Protein AF-A0A084GKS3-F1 (afdb_monomer)

Solvent-accessible surface area (backbone atoms only — not comparable to full-atom values): 4985 Å² total; per-residue (Å²): 133,84,79,81,82,83,82,81,88,74,92,62,86,67,80,60,41,78,46,80,52,68,50,68,70,58,44,52,57,50,39,57,52,45,65,76,72,48,90,39,55,32,32,39,36,25,62,52,73,88,55,62,62,66,62,49,38,73,66,63,33,76,41,71,44,77,43,90,64,92,76,61,69,84,72,78,114

Organism: Metabacillus indicus (NCBI:txid246786)

pLDDT: mean 87.25, std 12.46, range [40.38, 97.38]

Secondary structure (DSSP, 8-state):
-----------S----EEEE---HHHHHHHHHHHHHH--SPEEEEES-TTS-HHHHHHHT-SEEEE---S--GGGG-

Nearest PDB structures (foldseek):
  3ggp-assembly2_D  TM=6.820E-01  e=7.257E-01  Aquifex aeolicus
  6ulu-assembly1_A  TM=5.660E-01  e=3.943E-01  Salmonella enterica subsp. enterica serovar Typhimurium
  6p7d-assembly1_B  TM=5.379E-01  e=4.833E-01  Salmonella enterica subsp. enterica serovar Typhimurium
  3eq2-assembly1_A  TM=6.288E-01  e=3.012E+00  Pseudomonas aeruginosa
  7kmf-assembly1_F  TM=5.188E-01  e=1.752E+00  Homo sapiens

Structure (mmCIF, N/CA/C/O backbone):
data_AF-A0A084GKS3-F1
#
_entry.id   AF-A0A084GKS3-F1
#
loop_
_atom_site.group_PDB
_atom_site.id
_atom_site.type_symbol
_atom_site.label_atom_id
_atom_site.label_alt_id
_atom_site.label_comp_id
_atom_site.label_asym_id
_atom_site.label_entity_id
_atom_site.label_seq_id
_atom_site.pdbx_PDB_ins_code
_atom_site.Cartn_x
_atom_site.Cartn_y
_atom_site.Cartn_z
_atom_site.occupancy
_atom_site.B_iso_or_equiv
_atom_site.auth_seq_id
_atom_site.auth_comp_id
_atom_site.auth_asym_id
_atom_site.auth_atom_id
_atom_site.pdbx_PDB_model_num
ATOM 1 N N . MET A 1 1 ? 11.176 22.819 14.486 1.00 40.38 1 MET A N 1
ATOM 2 C CA . MET A 1 1 ? 9.823 23.336 14.188 1.00 40.38 1 MET A CA 1
ATOM 3 C C . MET A 1 1 ? 8.861 22.161 14.295 1.00 40.38 1 MET A C 1
ATOM 5 O O . MET A 1 1 ? 9.029 21.207 13.548 1.00 40.38 1 MET A O 1
ATOM 9 N N . LYS A 1 2 ? 7.964 22.138 15.288 1.00 45.91 2 LYS A N 1
ATOM 10 C CA . LYS A 1 2 ? 7.003 21.035 15.458 1.00 45.91 2 LYS A CA 1
ATOM 11 C C . LYS A 1 2 ? 5.884 21.227 14.430 1.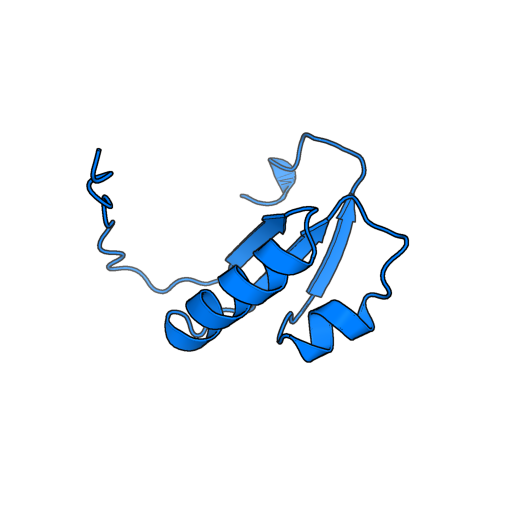00 45.91 2 LYS A C 1
ATOM 13 O O . LYS A 1 2 ? 5.173 22.222 14.506 1.00 45.91 2 LYS A O 1
ATOM 18 N N . GLN A 1 3 ? 5.765 20.329 13.452 1.00 54.12 3 GLN A N 1
ATOM 19 C CA . GLN A 1 3 ? 4.590 20.299 12.581 1.00 54.12 3 GLN A CA 1
ATOM 20 C C . GLN A 1 3 ? 3.381 19.925 13.444 1.00 54.12 3 GLN A C 1
ATOM 22 O O . GLN A 1 3 ? 3.387 18.886 14.105 1.00 54.12 3 GLN A O 1
ATOM 27 N N . HIS A 1 4 ? 2.371 20.791 13.481 1.00 51.53 4 HIS A N 1
ATOM 28 C CA . HIS A 1 4 ? 1.082 20.454 14.070 1.00 51.53 4 HIS A CA 1
ATOM 29 C C . HIS A 1 4 ? 0.421 19.406 13.173 1.00 51.53 4 HIS A C 1
ATOM 31 O O . HIS A 1 4 ? 0.041 19.709 12.045 1.00 51.53 4 HIS A O 1
ATOM 37 N N . ALA A 1 5 ? 0.318 18.170 13.660 1.00 62.81 5 ALA A N 1
ATOM 38 C CA . ALA A 1 5 ? -0.463 17.143 12.988 1.00 62.81 5 ALA A CA 1
ATOM 39 C C . ALA A 1 5 ? -1.936 17.583 12.977 1.00 62.81 5 ALA A C 1
ATOM 41 O O . ALA A 1 5 ? -2.540 17.760 14.035 1.00 62.81 5 ALA A O 1
ATOM 42 N N . GLN A 1 6 ? -2.492 17.811 11.787 1.00 71.31 6 GLN A N 1
ATOM 43 C CA . GLN A 1 6 ? -3.930 17.985 11.603 1.00 71.31 6 GLN A CA 1
ATOM 44 C C . GLN A 1 6 ? -4.575 16.603 11.513 1.00 71.31 6 GLN A C 1
ATOM 46 O O . GLN A 1 6 ? -4.146 15.766 10.720 1.00 71.31 6 GLN A O 1
ATOM 51 N N . TYR A 1 7 ? -5.602 16.373 12.327 1.00 66.19 7 TYR A N 1
ATOM 52 C CA . TYR A 1 7 ? -6.377 15.137 12.325 1.00 66.19 7 TYR A CA 1
ATOM 53 C C . TYR A 1 7 ? -7.772 15.418 11.773 1.00 66.19 7 TYR A C 1
ATOM 55 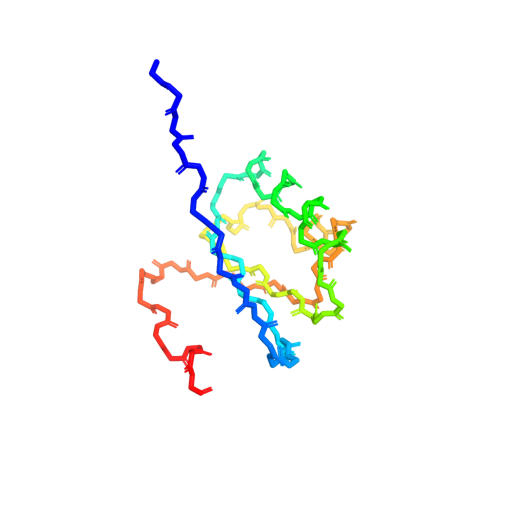O O . TYR A 1 7 ? -8.402 16.407 12.146 1.00 66.19 7 TYR A O 1
ATOM 63 N N . LEU A 1 8 ? -8.253 14.535 10.902 1.00 71.56 8 LEU A N 1
ATOM 64 C CA . LEU A 1 8 ? -9.640 14.520 10.449 1.00 71.56 8 LEU A CA 1
ATOM 65 C C . LEU A 1 8 ? -10.380 13.448 11.244 1.00 71.56 8 LEU A C 1
ATOM 67 O O . LEU A 1 8 ? -9.967 12.289 11.255 1.00 71.56 8 LEU A O 1
ATOM 71 N N . ILE A 1 9 ? -11.466 13.833 11.912 1.00 75.50 9 ILE A N 1
ATOM 72 C CA . ILE A 1 9 ? -12.379 12.863 12.514 1.00 75.50 9 ILE A CA 1
ATOM 73 C C . ILE A 1 9 ? -13.249 12.317 11.386 1.00 75.50 9 ILE A C 1
ATOM 75 O O . ILE A 1 9 ? -14.027 13.052 10.780 1.00 75.50 9 ILE A O 1
ATOM 79 N N . ILE A 1 10 ? -13.089 11.032 11.092 1.00 76.38 10 ILE A N 1
ATOM 80 C CA . ILE A 1 10 ? -13.897 10.331 10.099 1.00 76.38 10 ILE A CA 1
ATOM 81 C C . ILE A 1 10 ? -15.067 9.688 10.850 1.00 76.38 10 ILE A C 1
ATOM 83 O O . ILE A 1 10 ? -14.876 8.722 11.583 1.00 76.38 10 ILE A O 1
ATOM 87 N N . ASN A 1 11 ? -16.270 10.245 10.689 1.00 78.69 11 ASN A N 1
ATOM 88 C CA . ASN A 1 11 ? -17.498 9.723 11.312 1.00 78.69 11 ASN A CA 1
ATOM 89 C C . ASN A 1 11 ? -18.161 8.602 10.495 1.00 78.69 11 ASN A C 1
ATOM 91 O O . ASN A 1 11 ? -19.134 7.999 10.943 1.00 78.69 11 ASN A O 1
ATOM 95 N N . GLU A 1 12 ? -17.643 8.326 9.300 1.00 84.19 12 GLU A N 1
ATOM 96 C CA . GLU A 1 12 ? -18.151 7.305 8.390 1.00 84.19 12 GLU A CA 1
ATOM 97 C C . GLU A 1 12 ? -17.226 6.081 8.361 1.00 84.19 12 GLU A C 1
ATOM 99 O O . GLU A 1 12 ? -16.007 6.205 8.518 1.00 84.19 12 GLU A O 1
ATOM 104 N N . PRO A 1 13 ? -17.770 4.872 8.157 1.00 85.06 13 PRO A N 1
ATOM 105 C CA . PRO A 1 13 ? -16.943 3.685 8.029 1.00 85.06 13 PRO A CA 1
ATOM 106 C C . PRO A 1 13 ? -16.048 3.787 6.789 1.00 85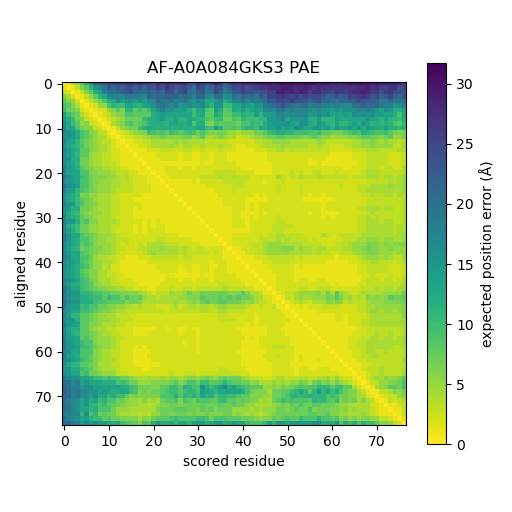.06 13 PRO A C 1
ATOM 108 O O . PRO A 1 13 ? -16.516 3.963 5.666 1.00 85.06 13 PRO A O 1
ATOM 111 N N . ILE A 1 14 ? -14.742 3.614 6.987 1.00 89.69 14 ILE A N 1
ATOM 112 C CA . ILE A 1 14 ? -13.782 3.518 5.885 1.00 89.69 14 ILE A CA 1
ATOM 113 C C . ILE A 1 14 ? -13.988 2.164 5.200 1.00 89.69 14 ILE A C 1
ATOM 115 O O . ILE A 1 14 ? -13.812 1.117 5.821 1.00 89.69 14 ILE A O 1
ATOM 119 N N . SER A 1 15 ? -14.346 2.178 3.917 1.00 91.38 15 SER A N 1
ATOM 120 C CA . SER A 1 15 ? -14.603 0.960 3.136 1.00 91.38 15 SER A CA 1
ATOM 121 C C . SER A 1 15 ? -13.336 0.342 2.536 1.00 91.38 15 SER A C 1
ATOM 123 O O . SER A 1 15 ? -13.287 -0.865 2.311 1.00 91.38 15 SER A O 1
ATOM 125 N N . ARG A 1 16 ? -12.303 1.153 2.279 1.00 92.88 16 ARG A N 1
ATOM 126 C CA . ARG A 1 16 ? -11.014 0.747 1.694 1.00 92.88 16 ARG A CA 1
ATOM 127 C C . ARG A 1 16 ? -9.946 1.809 1.929 1.00 92.88 16 ARG A C 1
ATOM 129 O O . ARG A 1 16 ? -10.258 2.993 2.009 1.00 92.88 16 ARG A O 1
ATOM 136 N N . VAL A 1 17 ? -8.683 1.392 1.959 1.00 94.69 17 VAL A N 1
ATOM 137 C CA . VAL A 1 17 ? -7.519 2.286 1.995 1.00 94.69 17 VAL A CA 1
ATOM 138 C C . VAL A 1 17 ? -6.656 2.062 0.762 1.00 94.69 17 VAL A C 1
ATOM 140 O O . VAL A 1 17 ? -6.339 0.927 0.413 1.00 94.69 17 VAL A 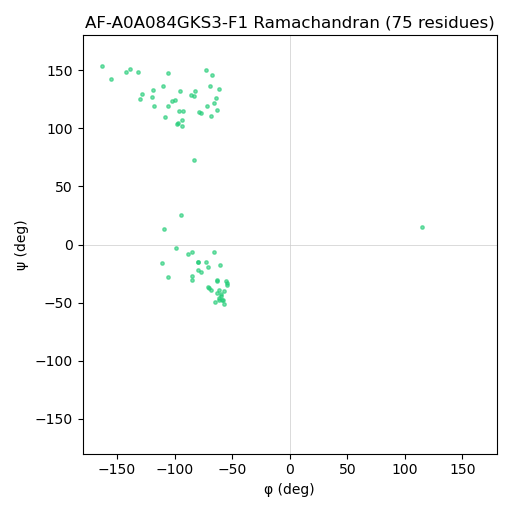O 1
ATOM 143 N N . LEU A 1 18 ? -6.258 3.156 0.117 1.00 95.06 18 LEU A N 1
ATOM 144 C CA . LEU A 1 18 ? -5.286 3.159 -0.971 1.00 95.06 18 LEU A CA 1
ATOM 145 C C . LEU A 1 18 ? -3.986 3.778 -0.462 1.00 95.06 18 LEU A C 1
ATOM 147 O O . LEU A 1 18 ? -3.935 4.978 -0.203 1.00 95.06 18 LEU A O 1
ATOM 151 N N . LEU A 1 19 ? -2.947 2.962 -0.307 1.00 95.19 19 LEU A N 1
ATOM 152 C CA . LEU A 1 19 ? -1.629 3.415 0.119 1.00 95.19 19 LEU A CA 1
ATOM 153 C C . LEU A 1 19 ? -0.739 3.616 -1.107 1.00 95.19 19 LEU A C 1
ATOM 155 O O . LEU A 1 19 ? -0.274 2.645 -1.699 1.00 95.19 19 LEU A O 1
ATOM 159 N N . LEU A 1 20 ? -0.511 4.874 -1.480 1.00 94.00 20 LEU A N 1
ATOM 160 C CA . LEU A 1 20 ? 0.395 5.253 -2.560 1.00 94.00 20 LEU A CA 1
ATOM 161 C C . LEU A 1 20 ? 1.776 5.565 -1.990 1.00 94.00 20 LEU A C 1
ATOM 163 O O . LEU A 1 20 ? 1.976 6.645 -1.442 1.00 94.00 20 LEU A O 1
ATOM 167 N N . GLU A 1 21 ? 2.718 4.636 -2.118 1.00 94.00 21 GLU A N 1
ATOM 168 C CA . GLU A 1 21 ? 4.086 4.836 -1.636 1.00 94.00 21 GLU A CA 1
ATOM 169 C C . GLU A 1 21 ? 5.086 3.958 -2.407 1.00 94.00 21 GLU A C 1
ATOM 171 O O . GLU A 1 21 ? 4.823 2.801 -2.745 1.00 94.00 21 GLU A O 1
ATOM 176 N N . ASP A 1 22 ? 6.270 4.509 -2.670 1.00 92.38 22 ASP A N 1
ATOM 177 C CA . ASP A 1 22 ? 7.343 3.855 -3.425 1.00 92.38 22 ASP A CA 1
ATOM 178 C C . ASP A 1 22 ? 8.547 3.494 -2.551 1.00 92.38 22 ASP A C 1
ATOM 180 O O . ASP A 1 22 ? 9.417 2.720 -2.962 1.00 92.38 22 ASP A O 1
ATOM 184 N N . LYS A 1 23 ? 8.652 4.070 -1.355 1.00 93.50 23 LYS A N 1
ATOM 185 C CA . LYS A 1 23 ? 9.723 3.784 -0.404 1.00 93.50 23 LYS A CA 1
ATOM 186 C C . LYS A 1 23 ? 9.275 2.689 0.549 1.00 93.50 23 LYS A C 1
ATOM 188 O O . LYS A 1 23 ? 8.409 2.908 1.388 1.00 93.50 23 LYS A O 1
ATOM 193 N N . ILE A 1 24 ? 9.941 1.536 0.485 1.00 92.38 24 ILE A N 1
ATOM 194 C CA . ILE A 1 24 ? 9.582 0.371 1.305 1.00 92.38 24 ILE A CA 1
ATOM 195 C C . ILE A 1 24 ? 9.586 0.672 2.811 1.00 92.38 24 ILE A C 1
ATOM 197 O O . ILE A 1 24 ? 8.674 0.255 3.513 1.00 92.38 24 ILE A O 1
ATOM 201 N N . ALA A 1 25 ? 10.557 1.452 3.297 1.00 94.19 25 ALA A N 1
ATOM 202 C CA . ALA A 1 25 ? 10.633 1.827 4.707 1.00 94.19 25 ALA A CA 1
ATOM 203 C C . ALA A 1 25 ? 9.416 2.659 5.152 1.00 94.19 25 ALA A C 1
ATOM 205 O O . ALA A 1 25 ? 8.843 2.400 6.209 1.00 94.19 25 ALA A O 1
ATOM 206 N N . GLU A 1 26 ? 8.979 3.606 4.317 1.00 96.25 26 GLU A N 1
ATOM 207 C CA . GLU A 1 26 ? 7.778 4.403 4.586 1.00 96.25 26 GLU A CA 1
ATOM 208 C C . GLU A 1 26 ? 6.513 3.555 4.463 1.00 96.25 26 GLU A C 1
ATOM 210 O O . GLU A 1 26 ? 5.613 3.674 5.290 1.00 96.25 26 GLU A O 1
ATOM 215 N N . THR A 1 27 ? 6.465 2.628 3.498 1.00 96.00 27 THR A N 1
ATOM 216 C CA . THR A 1 27 ? 5.362 1.666 3.390 1.00 96.00 27 THR A CA 1
ATOM 217 C C . THR A 1 27 ? 5.223 0.849 4.673 1.00 96.00 27 THR A C 1
ATOM 219 O O . THR A 1 27 ? 4.121 0.769 5.205 1.00 96.00 27 THR A O 1
ATOM 222 N N . CYS A 1 28 ? 6.313 0.295 5.217 1.00 95.56 28 CYS A N 1
ATOM 223 C CA . CYS A 1 28 ? 6.284 -0.447 6.482 1.00 95.56 28 CYS A CA 1
ATOM 224 C C . CYS A 1 28 ? 5.718 0.406 7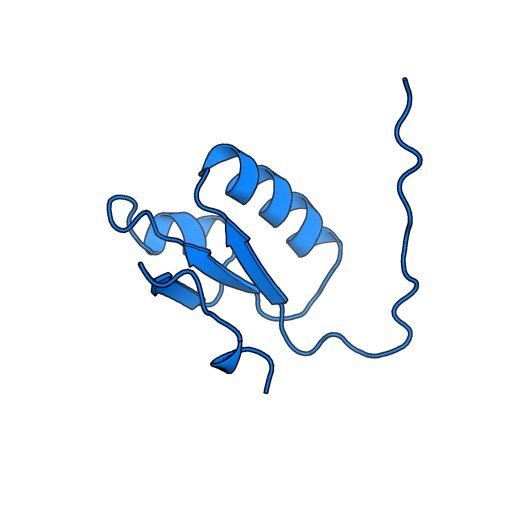.624 1.00 95.56 28 CYS A C 1
ATOM 226 O O . CYS A 1 28 ? 4.762 -0.002 8.282 1.00 95.56 28 CYS A O 1
ATOM 228 N N . ARG A 1 29 ? 6.254 1.618 7.806 1.00 96.50 29 ARG A N 1
ATOM 229 C CA . ARG A 1 29 ? 5.817 2.541 8.860 1.00 96.50 29 ARG A CA 1
ATOM 230 C C . ARG A 1 29 ? 4.334 2.900 8.739 1.00 96.50 29 ARG A C 1
ATOM 232 O O . ARG A 1 29 ? 3.613 2.920 9.733 1.00 96.50 29 ARG A O 1
ATOM 239 N N . LEU A 1 30 ? 3.866 3.194 7.529 1.00 96.56 30 LEU A N 1
ATOM 240 C CA . LEU A 1 30 ? 2.463 3.532 7.286 1.00 96.56 30 LEU A CA 1
ATOM 241 C C . LEU A 1 30 ? 1.553 2.320 7.489 1.00 96.56 30 LEU A C 1
ATOM 243 O O . LEU A 1 30 ? 0.483 2.466 8.071 1.00 96.56 30 LEU A O 1
ATOM 247 N N . MET A 1 31 ? 1.979 1.125 7.077 1.00 96.25 31 MET A N 1
ATOM 248 C CA . MET A 1 31 ? 1.224 -0.110 7.295 1.00 96.25 31 MET A CA 1
ATOM 249 C C . MET A 1 31 ? 1.028 -0.422 8.783 1.00 96.25 31 MET A C 1
ATOM 251 O O . MET A 1 31 ? -0.064 -0.840 9.164 1.00 96.25 31 MET A O 1
ATOM 255 N N . GLU A 1 32 ? 2.034 -0.186 9.631 1.00 95.31 32 GLU A N 1
ATOM 256 C CA . GLU A 1 32 ? 1.900 -0.324 11.090 1.00 95.31 32 GLU A CA 1
ATOM 257 C C . GLU A 1 32 ? 0.803 0.592 11.645 1.00 95.31 32 GLU A C 1
ATOM 259 O O . GLU A 1 32 ? -0.080 0.137 12.375 1.00 95.31 32 GLU A O 1
ATOM 264 N N . ILE A 1 33 ? 0.810 1.865 11.238 1.00 93.88 33 ILE A N 1
ATOM 265 C CA . ILE A 1 33 ? -0.193 2.850 11.660 1.00 93.88 33 ILE A CA 1
ATOM 266 C C . ILE A 1 33 ? -1.579 2.456 11.140 1.00 93.88 33 ILE A C 1
ATOM 268 O O . ILE A 1 33 ? -2.541 2.412 11.908 1.00 93.88 33 ILE A O 1
ATOM 272 N N . LEU A 1 34 ? -1.696 2.143 9.848 1.00 93.94 34 LEU A N 1
ATOM 273 C CA . LEU A 1 34 ? -2.972 1.829 9.207 1.00 93.94 34 LEU A CA 1
ATOM 274 C C . LEU A 1 34 ? -3.619 0.593 9.830 1.00 93.94 34 LEU A C 1
ATOM 276 O O . LEU A 1 34 ? -4.790 0.645 10.188 1.00 93.94 34 LEU A O 1
ATOM 280 N N . LYS A 1 35 ? -2.863 -0.485 10.056 1.00 92.38 35 LYS A N 1
ATOM 281 C CA . LYS A 1 35 ? -3.397 -1.708 10.677 1.00 92.38 35 LYS A CA 1
ATOM 282 C C . LYS A 1 35 ? -3.899 -1.498 12.101 1.00 92.38 35 LYS A C 1
ATOM 284 O O . LYS A 1 35 ? -4.834 -2.177 12.513 1.00 92.38 35 LYS A O 1
ATOM 289 N N . ALA A 1 36 ? -3.289 -0.579 12.847 1.00 90.62 36 ALA A N 1
ATOM 290 C CA . ALA A 1 36 ? -3.752 -0.212 14.181 1.00 90.62 36 ALA A CA 1
ATOM 291 C C . ALA A 1 36 ? -4.979 0.718 14.154 1.00 90.62 36 ALA A C 1
ATOM 293 O O . ALA A 1 36 ? -5.727 0.772 15.127 1.00 90.62 36 ALA A O 1
ATOM 294 N N . SER A 1 37 ? -5.185 1.450 13.055 1.00 88.50 37 SER A N 1
ATOM 295 C CA . SER A 1 37 ? -6.148 2.558 12.993 1.00 88.50 37 SER A CA 1
ATOM 296 C C . SER A 1 37 ? -7.417 2.230 12.211 1.00 88.50 37 SER A C 1
ATOM 298 O O . SER A 1 37 ? -8.465 2.815 12.475 1.00 88.50 37 SER A O 1
ATOM 300 N N . VAL A 1 38 ? -7.345 1.323 11.235 1.00 89.06 38 VAL A N 1
ATOM 301 C CA . VAL A 1 38 ? -8.459 1.014 10.336 1.00 89.06 38 VAL A CA 1
ATOM 302 C C . VAL A 1 38 ? -8.685 -0.489 10.221 1.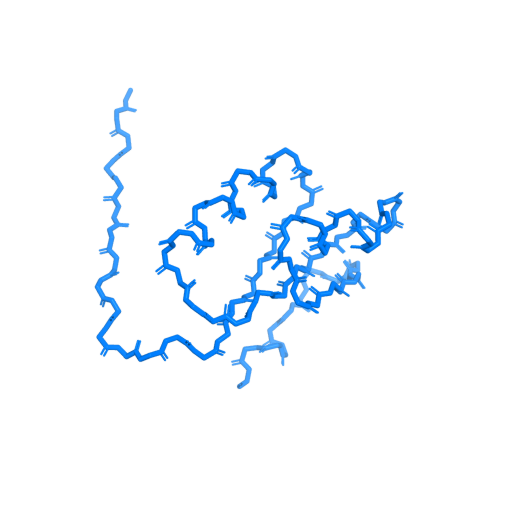00 89.06 38 VAL A C 1
ATOM 304 O O . VAL A 1 38 ? -7.754 -1.287 10.269 1.00 89.06 38 VAL A O 1
ATOM 307 N N . ARG A 1 39 ? -9.947 -0.882 10.024 1.00 90.19 39 ARG A N 1
ATOM 308 C CA . ARG A 1 39 ? -10.330 -2.276 9.725 1.00 90.19 39 ARG A CA 1
ATOM 309 C C . ARG A 1 39 ? -10.553 -2.539 8.232 1.00 90.19 39 ARG A C 1
ATOM 311 O O . ARG A 1 39 ? -10.852 -3.664 7.847 1.00 90.19 39 ARG A O 1
ATOM 318 N N . ALA A 1 40 ? -10.448 -1.502 7.407 1.00 93.62 40 ALA A N 1
ATOM 319 C CA . ALA A 1 40 ? -10.698 -1.574 5.976 1.00 93.62 40 ALA A CA 1
ATOM 320 C C . ALA A 1 40 ? -9.572 -2.323 5.239 1.00 93.62 40 ALA A C 1
ATOM 322 O O . ALA A 1 40 ? -8.415 -2.235 5.660 1.00 93.62 40 ALA A O 1
ATOM 323 N N . PRO A 1 41 ? -9.864 -3.004 4.116 1.00 95.94 41 PRO A N 1
ATOM 324 C CA . PRO A 1 41 ? -8.829 -3.582 3.270 1.00 95.94 41 PRO A CA 1
ATOM 325 C C . PRO A 1 41 ? -7.901 -2.492 2.717 1.00 95.94 41 PRO A C 1
ATOM 327 O O . PRO A 1 41 ? -8.350 -1.462 2.205 1.00 95.94 41 PRO A O 1
ATOM 330 N N . ILE A 1 42 ? -6.599 -2.743 2.799 1.00 97.38 42 ILE A N 1
ATOM 331 C CA . ILE A 1 42 ? -5.522 -1.872 2.345 1.00 97.38 42 ILE A CA 1
ATOM 332 C C . ILE A 1 42 ? -4.996 -2.400 1.009 1.00 97.38 42 ILE A C 1
ATOM 334 O O . ILE A 1 42 ? -4.562 -3.546 0.888 1.00 97.38 42 ILE A O 1
ATOM 338 N N . THR A 1 43 ? -5.019 -1.540 -0.003 1.00 96.75 43 THR A N 1
ATOM 339 C CA . THR A 1 43 ? -4.386 -1.776 -1.302 1.00 96.75 43 THR A CA 1
ATOM 340 C C . THR A 1 43 ? -3.131 -0.926 -1.393 1.00 96.75 43 THR A C 1
ATOM 342 O O . THR A 1 43 ? -3.214 0.301 -1.322 1.00 96.75 43 THR A O 1
ATOM 345 N N . VAL A 1 44 ? -1.973 -1.562 -1.556 1.00 96.38 44 VAL A N 1
ATOM 346 C CA . VAL A 1 44 ? -0.711 -0.857 -1.805 1.00 96.38 44 VAL A CA 1
ATOM 347 C C . VAL A 1 44 ? -0.576 -0.603 -3.296 1.00 96.38 44 VAL A C 1
ATOM 349 O O . VAL A 1 44 ? -0.706 -1.523 -4.099 1.00 96.38 44 VAL A O 1
ATOM 352 N N . ILE A 1 45 ? -0.298 0.639 -3.670 1.00 94.69 45 ILE A N 1
ATOM 353 C CA . ILE A 1 45 ? -0.040 1.052 -5.045 1.00 94.69 45 ILE A CA 1
ATOM 354 C C . ILE A 1 45 ? 1.381 1.594 -5.091 1.00 94.69 45 ILE A C 1
ATOM 356 O O . ILE A 1 45 ? 1.701 2.563 -4.403 1.00 94.69 45 ILE A O 1
ATOM 360 N N . THR A 1 46 ? 2.235 0.967 -5.893 1.00 93.88 46 THR A N 1
ATOM 361 C CA . THR A 1 46 ? 3.661 1.300 -5.936 1.00 93.88 46 THR A CA 1
ATOM 362 C C . THR A 1 46 ? 4.221 1.231 -7.352 1.00 93.88 46 THR A C 1
ATOM 364 O O . THR A 1 46 ? 3.809 0.414 -8.176 1.00 93.88 46 THR A O 1
ATOM 367 N N . LYS A 1 47 ? 5.216 2.063 -7.645 1.00 92.69 47 LYS A N 1
ATOM 368 C CA . LYS A 1 47 ? 6.030 1.999 -8.865 1.00 92.69 47 LYS A CA 1
ATOM 369 C C . LYS A 1 47 ? 7.118 0.928 -8.768 1.00 92.69 47 LYS A C 1
ATOM 371 O O . LYS A 1 47 ? 7.722 0.566 -9.782 1.00 92.69 47 LYS A O 1
ATOM 376 N N . ARG A 1 48 ? 7.405 0.414 -7.564 1.00 88.88 48 ARG A N 1
ATOM 377 C CA . ARG A 1 48 ? 8.503 -0.530 -7.291 1.00 88.88 48 ARG A CA 1
ATOM 378 C C . ARG A 1 48 ? 8.135 -1.980 -7.596 1.00 88.88 48 ARG A C 1
ATOM 380 O O . ARG A 1 48 ? 8.026 -2.818 -6.708 1.00 88.88 48 ARG A O 1
ATOM 387 N N . ALA A 1 49 ? 8.039 -2.299 -8.883 1.00 85.62 49 ALA A N 1
ATOM 388 C CA . ALA A 1 49 ? 7.819 -3.671 -9.353 1.00 85.62 49 ALA A CA 1
ATOM 389 C C . ALA A 1 49 ? 8.986 -4.643 -9.067 1.00 85.62 49 ALA A C 1
ATOM 391 O O . ALA A 1 49 ? 8.865 -5.837 -9.314 1.00 85.62 49 ALA A O 1
ATOM 392 N N . ASN A 1 50 ? 10.119 -4.150 -8.557 1.00 90.75 50 ASN A N 1
ATOM 393 C CA . ASN A 1 50 ? 11.260 -4.974 -8.157 1.00 90.75 50 ASN A CA 1
ATOM 394 C C . ASN A 1 50 ? 11.082 -5.634 -6.778 1.00 90.75 50 ASN A C 1
ATOM 396 O O . ASN A 1 50 ? 11.828 -6.558 -6.464 1.00 90.75 50 ASN A O 1
ATOM 400 N N . TYR A 1 51 ? 10.124 -5.182 -5.962 1.00 91.00 51 TYR A N 1
ATOM 401 C CA . TYR A 1 51 ? 9.744 -5.879 -4.735 1.00 91.00 51 TYR A CA 1
ATOM 402 C C . TYR A 1 51 ? 8.545 -6.793 -5.004 1.00 91.00 51 TYR A C 1
ATOM 404 O O . TYR A 1 51 ? 7.564 -6.338 -5.599 1.00 91.00 51 TYR A O 1
ATOM 412 N N . PRO A 1 52 ? 8.583 -8.063 -4.562 1.00 94.00 52 PRO A N 1
ATOM 413 C CA . PRO A 1 52 ? 7.492 -8.996 -4.802 1.00 94.00 52 PRO A CA 1
ATOM 414 C C . PRO A 1 52 ? 6.239 -8.580 -4.027 1.00 94.00 52 PRO A C 1
ATOM 416 O O . PRO A 1 52 ? 6.337 -8.118 -2.891 1.00 94.00 52 PRO A O 1
ATOM 419 N N . ALA A 1 53 ? 5.057 -8.826 -4.598 1.00 95.56 53 ALA A N 1
ATOM 420 C CA . ALA A 1 53 ? 3.775 -8.510 -3.959 1.00 95.56 53 ALA A CA 1
ATOM 421 C C . ALA A 1 53 ? 3.674 -9.142 -2.565 1.00 95.56 53 ALA A C 1
ATOM 423 O O . ALA A 1 53 ? 3.209 -8.509 -1.617 1.00 95.56 53 ALA A O 1
ATOM 424 N N . LYS A 1 54 ? 4.254 -10.341 -2.418 1.00 96.12 54 LYS A N 1
ATOM 425 C CA . LYS A 1 54 ? 4.304 -11.081 -1.160 1.00 96.12 54 LYS A CA 1
ATOM 426 C C . LYS A 1 54 ? 4.902 -10.290 0.003 1.00 96.12 54 LYS A C 1
ATOM 428 O O . LYS A 1 54 ? 4.473 -10.473 1.136 1.00 96.12 54 LYS A O 1
ATOM 433 N N . LEU A 1 55 ? 5.865 -9.405 -0.261 1.00 95.25 55 LEU A N 1
ATOM 434 C CA . LEU A 1 55 ? 6.443 -8.540 0.766 1.00 95.25 55 LEU A CA 1
ATOM 435 C C . LEU A 1 55 ? 5.376 -7.618 1.370 1.00 95.25 55 LEU A C 1
ATOM 437 O O . LEU A 1 55 ? 5.247 -7.532 2.586 1.00 95.25 55 LEU A O 1
ATOM 441 N N . TYR A 1 56 ? 4.584 -6.967 0.523 1.00 96.50 56 TYR A N 1
ATOM 442 C CA . TYR A 1 56 ? 3.522 -6.057 0.949 1.00 96.50 56 TYR A CA 1
ATOM 443 C C . TYR A 1 56 ? 2.343 -6.807 1.583 1.00 96.50 56 TYR A C 1
ATOM 445 O O . TYR A 1 56 ? 1.774 -6.347 2.571 1.00 96.50 56 TYR A O 1
ATOM 453 N N . GLU A 1 57 ? 2.013 -7.995 1.072 1.00 96.44 57 GLU A N 1
ATOM 454 C CA . GLU A 1 57 ? 1.015 -8.879 1.686 1.00 96.44 57 GLU A CA 1
ATOM 455 C C . GLU A 1 57 ? 1.410 -9.281 3.113 1.00 96.44 57 GLU A C 1
ATOM 457 O O . GLU A 1 57 ? 0.577 -9.240 4.015 1.00 96.44 57 GLU A O 1
ATOM 462 N N . LEU A 1 58 ? 2.687 -9.613 3.349 1.00 96.19 58 LEU A N 1
ATOM 463 C CA . LEU A 1 58 ? 3.200 -9.930 4.689 1.00 96.19 58 LEU A CA 1
ATOM 464 C C . LEU A 1 58 ? 3.102 -8.737 5.649 1.00 96.19 58 LEU A C 1
ATOM 466 O O . LEU A 1 58 ? 2.888 -8.926 6.846 1.00 96.19 58 LEU A O 1
ATOM 470 N N . LEU A 1 59 ? 3.195 -7.507 5.135 1.00 95.12 59 LEU A N 1
ATOM 471 C CA . LEU A 1 59 ? 2.945 -6.300 5.928 1.00 95.12 59 LEU A CA 1
ATOM 472 C C . LEU A 1 59 ? 1.458 -6.132 6.271 1.00 95.12 59 LEU A C 1
ATOM 474 O O . LEU A 1 59 ? 1.136 -5.466 7.255 1.00 95.12 59 LEU A O 1
ATOM 478 N N . GLY A 1 60 ? 0.559 -6.791 5.540 1.00 95.38 60 GLY A N 1
ATOM 479 C CA . GLY A 1 60 ? -0.885 -6.802 5.767 1.00 95.38 60 GLY A CA 1
ATOM 480 C C . GLY A 1 60 ? -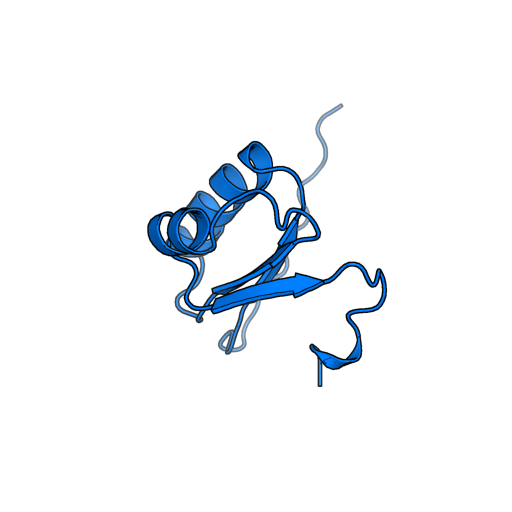1.703 -6.151 4.656 1.00 95.38 60 GLY A C 1
ATOM 481 O O . GLY A 1 60 ? -2.865 -5.834 4.894 1.00 95.38 60 GLY A O 1
ATOM 482 N N . ALA A 1 61 ? -1.120 -5.918 3.477 1.00 97.00 61 ALA A N 1
ATOM 483 C CA . ALA A 1 61 ? -1.879 -5.491 2.309 1.00 97.00 61 ALA A CA 1
ATOM 484 C C . ALA A 1 61 ? -2.775 -6.631 1.801 1.00 97.00 61 ALA A C 1
ATOM 486 O O . ALA A 1 61 ? -2.335 -7.774 1.689 1.00 97.00 61 ALA A O 1
ATOM 487 N N . GLN A 1 62 ? -4.018 -6.312 1.454 1.00 97.31 62 GLN A N 1
ATOM 488 C CA . GLN A 1 62 ? -4.961 -7.247 0.840 1.00 97.31 62 GLN A CA 1
ATOM 489 C C . GLN A 1 62 ? -4.775 -7.301 -0.677 1.00 97.31 62 GLN A C 1
ATOM 491 O O . GLN A 1 62 ? -4.992 -8.342 -1.287 1.00 97.31 62 GLN A O 1
ATOM 496 N N . HIS A 1 63 ? -4.348 -6.189 -1.279 1.00 95.88 63 HIS A N 1
ATOM 497 C CA . HIS A 1 63 ? -4.040 -6.110 -2.703 1.00 95.88 63 HIS A CA 1
ATOM 498 C C . HIS A 1 63 ? -2.766 -5.295 -2.930 1.00 95.88 63 HIS A C 1
ATOM 500 O O . HIS A 1 63 ? -2.462 -4.364 -2.179 1.00 95.88 63 HIS A O 1
ATOM 506 N N . VAL A 1 64 ? -2.043 -5.616 -4.002 1.00 95.81 64 VAL A N 1
ATOM 507 C CA . VAL A 1 64 ? -0.844 -4.892 -4.434 1.00 95.81 64 VAL A CA 1
ATOM 508 C C . VAL A 1 64 ? -0.988 -4.564 -5.913 1.00 95.81 64 VAL A C 1
ATOM 510 O O . VAL A 1 64 ? -1.218 -5.451 -6.732 1.00 95.81 64 VAL A O 1
ATOM 513 N N . MET A 1 65 ? -0.859 -3.289 -6.260 1.00 93.56 65 MET A N 1
ATOM 514 C CA . MET A 1 65 ? -0.947 -2.796 -7.628 1.00 93.56 65 MET A CA 1
ATOM 515 C C . MET A 1 65 ? 0.358 -2.119 -8.021 1.00 93.56 65 MET A C 1
ATOM 517 O O . MET A 1 65 ? 0.822 -1.191 -7.358 1.00 93.56 65 MET A O 1
ATOM 521 N N . TYR A 1 66 ? 0.919 -2.545 -9.148 1.00 93.12 66 TYR A N 1
ATOM 522 C CA . TYR A 1 66 ? 2.078 -1.892 -9.735 1.00 93.12 66 TYR A CA 1
ATOM 523 C C . TYR A 1 66 ? 1.623 -0.916 -10.808 1.00 93.12 66 TYR A C 1
ATOM 525 O O . TYR A 1 66 ? 1.082 -1.323 -11.834 1.00 93.12 66 TYR A O 1
ATOM 533 N N . SER A 1 67 ? 1.847 0.373 -10.585 1.00 87.06 67 SER A N 1
ATOM 534 C CA . SER A 1 67 ? 1.521 1.411 -11.560 1.00 87.06 67 SER A CA 1
ATOM 535 C C . SER A 1 67 ? 2.738 2.281 -11.784 1.00 87.06 67 SER A C 1
ATOM 537 O O . SER A 1 67 ? 3.312 2.775 -10.826 1.00 87.06 67 SER A O 1
ATOM 539 N N . ARG A 1 68 ? 3.116 2.496 -13.047 1.00 83.81 68 ARG A N 1
ATOM 540 C CA . ARG A 1 68 ? 4.092 3.532 -13.433 1.00 83.81 68 ARG A CA 1
ATOM 541 C C . ARG A 1 68 ? 3.426 4.881 -13.709 1.00 83.81 68 ARG A C 1
ATOM 543 O O . ARG A 1 68 ? 4.123 5.861 -13.935 1.00 83.81 68 ARG A O 1
ATOM 550 N N . LEU A 1 69 ? 2.094 4.913 -13.729 1.00 79.06 69 LEU A N 1
ATOM 551 C CA . LEU A 1 69 ? 1.315 6.113 -13.986 1.00 79.06 69 LEU A CA 1
ATOM 552 C C . LEU A 1 69 ? 1.191 6.919 -12.695 1.00 79.06 69 LEU A C 1
ATOM 554 O O . LEU A 1 69 ? 0.792 6.380 -11.664 1.00 79.06 69 LEU A O 1
ATOM 558 N N . ASP A 1 70 ? 1.459 8.219 -12.786 1.00 76.44 70 ASP A N 1
ATOM 559 C CA . ASP A 1 70 ? 1.234 9.170 -11.690 1.00 76.44 70 ASP A CA 1
ATOM 560 C C . ASP A 1 70 ? -0.255 9.467 -11.464 1.00 76.44 70 ASP A C 1
ATOM 562 O O . ASP A 1 70 ? -0.650 10.002 -10.430 1.00 76.44 70 ASP A O 1
ATOM 566 N N . ASN A 1 71 ? -1.104 9.114 -12.433 1.00 79.31 71 ASN A N 1
ATOM 567 C CA . ASN A 1 71 ? -2.536 9.343 -12.360 1.00 79.31 71 ASN A CA 1
ATOM 568 C C . ASN A 1 71 ? -3.279 8.087 -11.890 1.00 79.31 71 ASN A C 1
ATOM 570 O O . ASN A 1 71 ? -3.520 7.165 -12.668 1.00 79.31 71 ASN A O 1
ATOM 574 N N . VAL A 1 72 ? -3.696 8.094 -10.625 1.00 77.25 72 VAL A N 1
ATOM 575 C CA . VAL A 1 72 ? -4.508 7.032 -10.006 1.00 77.25 72 VAL A CA 1
ATOM 576 C C . VAL A 1 72 ? -5.950 7.460 -9.721 1.00 77.25 72 VAL A C 1
ATOM 578 O O . VAL A 1 72 ? -6.657 6.784 -8.978 1.00 77.25 72 VAL A O 1
ATOM 581 N N . LYS A 1 73 ? -6.408 8.591 -10.279 1.00 82.62 73 LYS A N 1
ATOM 582 C CA . LYS A 1 73 ? -7.736 9.156 -9.970 1.00 82.62 73 LYS A CA 1
ATOM 583 C C . LYS A 1 73 ? -8.877 8.165 -10.207 1.00 82.62 73 LYS A C 1
ATOM 585 O O . LYS A 1 73 ? -9.855 8.185 -9.472 1.00 82.62 73 LYS A O 1
ATOM 590 N N . PHE A 1 74 ? -8.720 7.271 -11.184 1.00 82.31 74 PHE A N 1
ATOM 591 C CA . PHE A 1 74 ? -9.688 6.219 -11.506 1.00 82.31 74 PHE A CA 1
ATOM 592 C C . PHE A 1 74 ? -9.953 5.246 -10.347 1.00 82.31 74 PHE A C 1
ATOM 594 O O . PHE A 1 74 ? -10.956 4.546 -10.360 1.00 82.31 74 PHE A O 1
ATOM 601 N N . LEU A 1 75 ? -9.076 5.192 -9.341 1.00 81.94 75 LEU A N 1
ATOM 602 C CA . LEU A 1 75 ? -9.288 4.355 -8.169 1.00 81.94 75 LEU A CA 1
ATOM 603 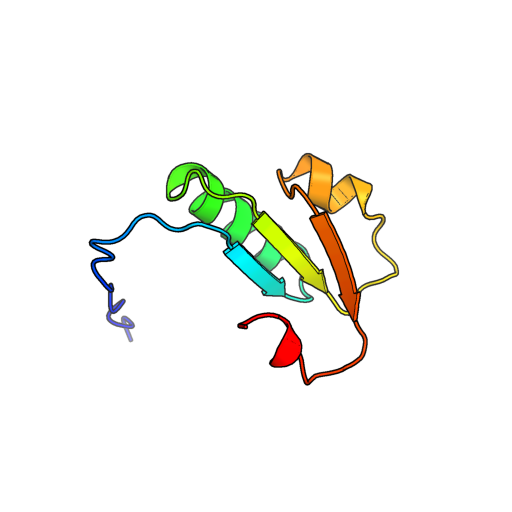C C . LEU A 1 75 ? -10.261 4.990 -7.170 1.00 81.94 75 LEU A C 1
ATOM 605 O O . LEU A 1 75 ? -10.833 4.256 -6.381 1.00 81.94 75 LEU A O 1
ATOM 609 N N . ILE A 1 76 ? -10.473 6.305 -7.172 1.00 79.62 76 ILE A N 1
ATOM 610 C CA . ILE A 1 76 ? -11.263 7.011 -6.140 1.00 79.62 76 ILE A CA 1
ATOM 611 C C . ILE A 1 76 ? -12.736 7.180 -6.572 1.00 79.62 76 ILE A C 1
ATOM 613 O O . ILE A 1 76 ? -13.399 8.127 -6.167 1.00 79.62 76 ILE A O 1
ATOM 617 N N . GLN A 1 77 ? -13.225 6.305 -7.453 1.00 64.12 77 GLN A N 1
ATOM 618 C CA . GLN A 1 77 ? -14.614 6.316 -7.920 1.00 64.12 77 GLN A CA 1
ATOM 619 C C . GLN A 1 77 ? -15.582 5.814 -6.852 1.00 64.12 77 GLN A C 1
ATOM 621 O O . GLN A 1 77 ? -15.214 4.851 -6.135 1.00 64.12 77 GLN A O 1
#

Radius of gyration: 13.44 Å; Cα contacts (8 Å, |Δi|>4): 76; chains: 1; bounding box: 29×34×29 Å

Sequence (77 aa):
MKQHAQYLIINEPISRV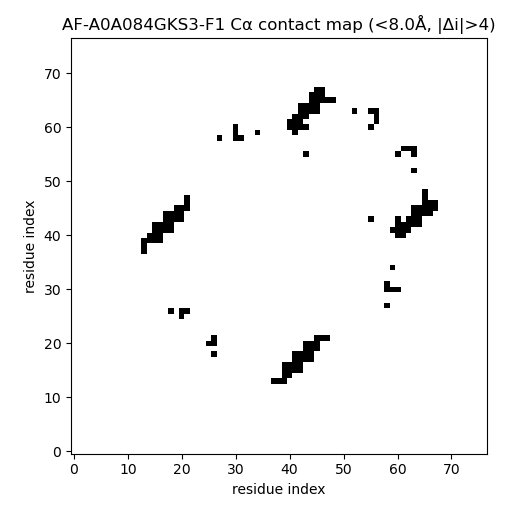LLLEDKIAETCRLMEILKASVRAPITVITKRANYPAKLYELLGAQHVMYSRLDNVKFLIQ

Foldseek 3Di:
DDPDDDDDDDPDADQEAEAEDADVVVLLVVLVVDVVPHPHAYEYEYCCPVDDPVVSVVSPHPHYHHDPDPDPVVVVD

Mean predicted aligned error: 5.94 Å